Protein AF-A0A7X7S9G6-F1 (afdb_monomer)

Foldseek 3Di:
DQKWKDQAVRTLDGRDDDDDDPPDDDDDDDDPSSCPVVVLCVQLVVQVVDHRMDMDDFDDDPNHTPVPDPDSVVSCVSRPDADPPGPPPDD

Solvent-accessible surface area (backbone atoms only — not comparable to full-atom values): 5968 Å² total; per-residue (Å²): 77,57,24,30,33,26,50,62,93,44,76,56,39,73,67,44,63,72,84,83,68,83,100,61,90,83,86,88,83,78,66,90,90,66,30,67,69,58,53,60,28,50,74,52,57,54,42,70,78,42,87,54,47,47,73,46,70,54,56,66,59,97,86,40,53,58,84,76,52,85,54,61,70,60,53,41,68,75,44,80,82,86,60,91,71,67,80,71,88,76,135

Nearest PDB structures (foldseek):
  5b58-assembly1_D  TM=8.704E-01  e=1.022E-02  Burkholderia cenocepacia J2315
  5b58-assembly1_C  TM=8.591E-01  e=1.255E-02  Burkholderia cenocepacia J2315
  5b57-assembly1_D  TM=8.368E-01  e=4.319E-02  Burkholderia cenocepacia J2315
  5h67-assembly1_A  TM=4.426E-01  e=3.494E+00  Bacillus subtilis subsp. subtilis str. 168

Sequence (91 aa):
MDFHAFYGPKAVLQNINVEFGSNSITAIIGPSGCGKTTLLRSINRTAEMERGFTSQGDIKVLGESIKEVRNLSVLRRQVGMVYQTPVALPL

Radius of gyration: 13.63 Å; Cα contacts (8 Å, |Δi|>4): 98; chains: 1; bounding box: 36×28×32 Å

Mean predicted aligned error: 4.52 Å

Secondary structure (DSSP, 8-state):
--EEEEETTEEEEEEE-----TT--------TTSSHHHHHHHHTT-GGGSTTEEEES--EETTEETTT-S-HHHHHHHS----SS------

pLDDT: mean 90.53, std 10.34, range [48.72, 97.75]

Structure (mmCIF, N/CA/C/O backbone):
data_AF-A0A7X7S9G6-F1
#
_entry.id   AF-A0A7X7S9G6-F1
#
loop_
_atom_site.group_PDB
_atom_site.id
_atom_site.type_symbol
_atom_site.label_atom_id
_atom_site.label_alt_id
_atom_site.label_comp_id
_atom_site.label_asym_id
_atom_site.label_entity_id
_atom_site.label_seq_id
_atom_site.pdbx_PDB_ins_code
_atom_site.Cartn_x
_atom_site.Cartn_y
_atom_site.Cartn_z
_atom_site.occupancy
_atom_site.B_iso_or_equiv
_atom_site.auth_seq_id
_atom_site.auth_comp_id
_atom_site.auth_asym_id
_atom_site.auth_atom_id
_atom_site.pdbx_PDB_model_num
ATOM 1 N N . MET A 1 1 ? -12.658 5.506 -4.585 1.00 62.69 1 MET A N 1
ATOM 2 C CA . MET A 1 1 ? -11.215 5.834 -4.675 1.00 62.69 1 MET A CA 1
ATOM 3 C C . MET A 1 1 ? -10.868 6.024 -6.145 1.00 62.69 1 MET A C 1
ATOM 5 O O . MET A 1 1 ? -11.315 5.226 -6.934 1.00 62.69 1 MET A O 1
ATOM 9 N N . ASP A 1 2 ? -10.092 7.033 -6.528 1.00 88.00 2 ASP A N 1
ATOM 10 C CA . ASP A 1 2 ? -9.519 7.138 -7.886 1.00 88.00 2 ASP A CA 1
ATOM 11 C C . ASP A 1 2 ? -7.994 7.117 -7.742 1.00 88.00 2 ASP A C 1
ATOM 13 O O . ASP A 1 2 ? -7.313 8.120 -7.948 1.00 88.00 2 ASP A O 1
ATOM 17 N N . PHE A 1 3 ? -7.457 6.014 -7.210 1.00 96.50 3 PHE A N 1
ATOM 18 C CA . PHE A 1 3 ? -6.071 5.962 -6.740 1.00 96.50 3 PHE A CA 1
ATOM 19 C C . PHE A 1 3 ? -5.118 5.373 -7.784 1.00 96.50 3 PHE A C 1
ATOM 21 O O . PHE A 1 3 ? -5.368 4.312 -8.362 1.00 96.50 3 PHE A O 1
ATOM 28 N N . HIS A 1 4 ? -3.981 6.039 -7.973 1.00 97.50 4 HIS A N 1
ATOM 29 C CA . HIS A 1 4 ? -2.900 5.598 -8.849 1.00 97.50 4 HIS A CA 1
ATOM 30 C C . HIS A 1 4 ? -1.576 5.590 -8.088 1.00 97.50 4 HIS A C 1
ATOM 32 O O . HIS A 1 4 ? -1.307 6.496 -7.298 1.00 97.50 4 HIS A O 1
ATOM 38 N N . ALA A 1 5 ? -0.723 4.607 -8.372 1.00 97.50 5 ALA A N 1
ATOM 39 C CA . ALA A 1 5 ? 0.614 4.510 -7.796 1.00 97.50 5 ALA A CA 1
ATOM 40 C C . ALA A 1 5 ? 1.652 4.161 -8.860 1.00 97.50 5 ALA A C 1
ATOM 42 O O . ALA A 1 5 ? 1.426 3.296 -9.716 1.00 97.50 5 ALA A O 1
ATOM 43 N N . PHE A 1 6 ? 2.810 4.803 -8.759 1.00 97.69 6 PHE A N 1
ATOM 44 C CA . PHE A 1 6 ? 3.885 4.736 -9.736 1.00 97.69 6 PHE A CA 1
ATOM 45 C C . PHE A 1 6 ? 5.222 4.483 -9.049 1.00 97.69 6 PHE A C 1
ATOM 47 O O . PHE A 1 6 ? 5.445 4.943 -7.931 1.00 97.69 6 PHE A O 1
ATOM 54 N N . TYR A 1 7 ? 6.125 3.805 -9.753 1.00 96.38 7 TYR A N 1
ATOM 55 C CA . TYR A 1 7 ? 7.543 3.734 -9.410 1.00 96.38 7 TYR A CA 1
ATOM 56 C C . TYR A 1 7 ? 8.348 4.291 -10.582 1.00 96.38 7 TYR A C 1
ATOM 58 O O . TYR A 1 7 ? 8.461 3.653 -11.635 1.00 96.38 7 TYR A O 1
ATOM 66 N N . GLY A 1 8 ? 8.859 5.513 -10.426 1.00 95.06 8 GLY A N 1
ATOM 67 C CA . GLY A 1 8 ? 9.391 6.287 -11.546 1.00 95.06 8 GLY A CA 1
ATOM 68 C C . GLY A 1 8 ? 8.323 6.458 -12.643 1.00 95.06 8 GLY A C 1
ATOM 69 O O . GLY A 1 8 ? 7.195 6.827 -12.322 1.00 95.06 8 GLY A O 1
ATOM 70 N N . PRO A 1 9 ? 8.624 6.162 -13.922 1.00 94.38 9 PRO A N 1
ATOM 71 C CA . PRO A 1 9 ? 7.658 6.299 -15.017 1.00 94.38 9 PRO A CA 1
ATOM 72 C C . PRO A 1 9 ? 6.626 5.158 -15.084 1.00 94.38 9 PRO A C 1
ATOM 74 O O . PRO A 1 9 ? 5.695 5.215 -15.885 1.00 94.38 9 PRO A O 1
ATOM 77 N N . LYS A 1 10 ? 6.788 4.087 -14.294 1.00 95.31 10 LYS A N 1
ATOM 78 C CA . LYS A 1 10 ? 5.950 2.888 -14.394 1.00 95.31 10 LYS A CA 1
ATOM 79 C C . LYS A 1 10 ? 4.729 2.990 -13.484 1.00 95.31 10 LYS A C 1
ATOM 81 O O . LYS A 1 10 ? 4.873 2.998 -12.264 1.00 95.31 10 LYS A O 1
ATOM 86 N N . ALA A 1 11 ? 3.533 2.949 -14.068 1.00 96.00 11 ALA A N 1
ATOM 87 C CA . ALA A 1 11 ? 2.288 2.785 -13.322 1.00 96.00 11 ALA A CA 1
ATOM 88 C C . ALA A 1 11 ? 2.135 1.336 -12.826 1.00 96.00 11 ALA A C 1
ATOM 90 O O . ALA A 1 11 ? 2.134 0.396 -13.624 1.00 96.00 11 ALA A O 1
ATOM 91 N N . VAL A 1 12 ? 2.007 1.155 -11.510 1.00 97.12 12 VAL A N 1
ATOM 92 C CA . VAL A 1 12 ? 1.780 -0.154 -10.867 1.00 97.12 12 VAL A CA 1
ATOM 93 C C . VAL A 1 12 ? 0.325 -0.319 -10.441 1.00 97.12 12 VAL A C 1
ATOM 95 O O . VAL A 1 12 ? -0.216 -1.415 -10.553 1.00 97.12 12 VAL A O 1
ATOM 98 N N . LEU A 1 13 ? -0.315 0.764 -9.999 1.00 97.19 13 LEU A N 1
ATOM 99 C CA . LEU A 1 13 ? -1.750 0.813 -9.729 1.00 97.19 13 LEU A CA 1
ATOM 100 C C . LEU A 1 13 ? -2.376 1.888 -10.604 1.00 97.19 13 LEU A C 1
ATOM 102 O O . LEU A 1 13 ? -1.871 3.010 -10.665 1.00 97.19 13 LEU A O 1
ATOM 106 N N . GLN A 1 14 ? -3.464 1.536 -11.279 1.00 96.31 14 GLN A N 1
ATOM 107 C CA . GLN A 1 14 ? -4.154 2.414 -12.213 1.00 96.31 14 GLN A CA 1
ATOM 108 C C . GLN A 1 14 ? -5.638 2.415 -11.877 1.00 96.31 14 GLN A C 1
ATOM 110 O O . GLN A 1 14 ? -6.262 1.358 -11.904 1.00 96.31 14 GLN A O 1
ATOM 115 N N . ASN A 1 15 ? -6.171 3.598 -11.568 1.00 95.94 15 ASN A N 1
ATOM 116 C CA . ASN A 1 15 ? -7.589 3.840 -11.321 1.00 95.94 15 ASN A CA 1
ATOM 117 C C . ASN A 1 15 ? -8.218 2.844 -10.333 1.00 95.94 15 ASN A C 1
ATOM 119 O O . ASN A 1 15 ? -9.234 2.205 -10.610 1.00 95.94 15 ASN A O 1
ATOM 123 N N . ILE A 1 16 ? -7.568 2.653 -9.185 1.00 96.88 16 ILE A N 1
ATOM 124 C CA . ILE A 1 16 ? -8.089 1.763 -8.154 1.00 96.88 16 ILE A CA 1
ATOM 125 C C . ILE A 1 16 ? -9.279 2.440 -7.484 1.00 96.88 16 ILE A C 1
ATOM 127 O O . ILE A 1 16 ? -9.099 3.371 -6.695 1.00 96.88 16 ILE A O 1
ATOM 131 N N . ASN A 1 17 ? -10.468 1.912 -7.779 1.00 95.38 17 ASN A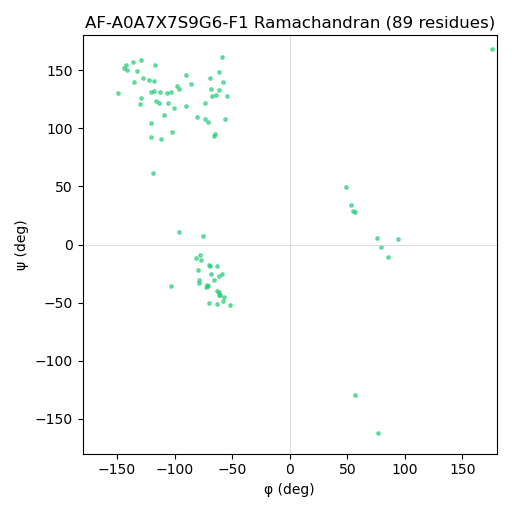 N 1
ATOM 132 C CA . ASN A 1 17 ? -11.735 2.314 -7.189 1.00 95.38 17 ASN A CA 1
ATOM 133 C C . ASN A 1 17 ? -12.411 1.149 -6.475 1.00 95.38 17 ASN A C 1
ATOM 135 O O . ASN A 1 17 ? -13.118 0.350 -7.080 1.00 95.38 17 ASN A O 1
ATOM 139 N N . VAL A 1 18 ? -12.143 1.035 -5.176 1.00 93.19 18 VAL A N 1
ATOM 140 C CA . VAL A 1 18 ? -12.685 -0.019 -4.321 1.00 93.19 18 VAL A CA 1
ATOM 141 C C . VAL A 1 18 ? -13.037 0.547 -2.951 1.00 93.19 18 VAL A C 1
ATOM 143 O O . VAL A 1 18 ? -12.397 1.486 -2.469 1.00 93.19 18 VAL A O 1
ATOM 146 N N . GLU A 1 19 ? -14.045 -0.050 -2.329 1.00 94.06 19 GLU A N 1
ATOM 147 C CA . GLU A 1 19 ? -14.451 0.207 -0.954 1.00 94.06 19 GLU A CA 1
ATOM 148 C C . GLU A 1 19 ? -14.394 -1.101 -0.164 1.00 94.06 19 GLU A C 1
ATOM 150 O O . GLU A 1 19 ? -14.726 -2.169 -0.679 1.00 94.06 19 GLU A O 1
ATOM 155 N N . PHE A 1 20 ? -13.953 -1.015 1.089 1.00 93.25 20 PHE A N 1
ATOM 156 C CA . PHE A 1 20 ? -13.865 -2.154 1.997 1.00 93.25 20 PHE A CA 1
ATOM 157 C C . PHE A 1 20 ? -14.866 -1.953 3.132 1.00 93.25 20 PHE A C 1
ATOM 159 O O . PHE A 1 20 ? -14.801 -0.951 3.845 1.00 93.25 20 PHE A O 1
ATOM 166 N N . GLY A 1 21 ? -15.794 -2.896 3.296 1.00 93.69 21 GLY A N 1
ATOM 167 C CA . GLY A 1 21 ? -16.811 -2.822 4.343 1.00 93.69 21 GLY A CA 1
ATOM 168 C C . GLY A 1 21 ? -16.221 -3.011 5.743 1.00 93.69 21 GLY A C 1
ATOM 169 O O . GLY A 1 21 ? -15.327 -3.838 5.949 1.00 93.69 21 GLY A O 1
ATOM 170 N N . SER A 1 22 ? -16.752 -2.283 6.726 1.00 94.00 22 SER A N 1
ATOM 171 C CA . SER A 1 22 ? -16.441 -2.509 8.141 1.00 94.00 22 SER A CA 1
ATOM 172 C C . SER A 1 22 ? -16.856 -3.917 8.574 1.00 94.00 22 SER A C 1
ATOM 174 O O . SER A 1 22 ? -17.837 -4.460 8.072 1.00 94.00 22 SER A O 1
ATOM 176 N N . ASN A 1 23 ? -16.122 -4.507 9.524 1.00 94.81 23 ASN A N 1
ATOM 177 C CA . ASN A 1 23 ? -16.428 -5.830 10.090 1.00 94.81 23 ASN A CA 1
ATOM 178 C C . ASN A 1 23 ? -16.506 -6.957 9.042 1.00 94.81 23 ASN A C 1
ATOM 180 O O . ASN A 1 23 ? -17.205 -7.948 9.242 1.00 94.81 23 ASN A O 1
ATOM 184 N N . SER A 1 24 ? -15.779 -6.812 7.933 1.00 95.25 24 SER A N 1
ATOM 185 C CA . SER A 1 24 ? -15.733 -7.796 6.855 1.00 95.25 24 SER A CA 1
ATOM 186 C C . SER A 1 24 ? -14.329 -8.367 6.677 1.00 95.25 24 SER A C 1
ATOM 188 O O . SER A 1 24 ? -13.326 -7.725 6.995 1.00 95.25 24 SER A O 1
ATOM 190 N N . ILE A 1 25 ? -14.259 -9.584 6.139 1.00 95.75 25 ILE A N 1
ATOM 191 C CA . ILE A 1 25 ? -13.013 -10.173 5.650 1.00 95.75 25 ILE A CA 1
ATOM 192 C C . ILE A 1 25 ? -13.014 -10.009 4.134 1.00 95.75 25 ILE A C 1
ATOM 194 O O . ILE A 1 25 ? -13.877 -10.556 3.453 1.00 95.75 25 ILE A O 1
ATOM 198 N N . THR A 1 26 ? -12.044 -9.265 3.606 1.00 95.44 26 THR A N 1
ATOM 199 C CA . THR A 1 26 ? -11.868 -9.085 2.160 1.00 95.44 26 THR A CA 1
ATOM 200 C C . THR A 1 26 ? -10.575 -9.748 1.702 1.00 95.44 26 THR A C 1
ATOM 202 O O . THR A 1 26 ? -9.515 -9.516 2.280 1.00 95.44 26 THR A O 1
ATOM 205 N N . ALA A 1 27 ? -10.651 -10.548 0.638 1.00 94.94 27 ALA A N 1
ATOM 206 C CA . ALA A 1 27 ? -9.488 -11.148 -0.006 1.00 94.94 27 ALA A CA 1
ATOM 207 C C . ALA A 1 27 ? -9.150 -10.407 -1.308 1.00 94.94 27 ALA A C 1
ATOM 209 O O . ALA A 1 27 ? -10.018 -10.196 -2.151 1.00 94.94 27 ALA A O 1
ATOM 210 N N . ILE A 1 28 ? -7.876 -10.050 -1.493 1.00 93.62 28 ILE A N 1
ATOM 211 C CA . ILE A 1 28 ? -7.356 -9.462 -2.736 1.00 93.62 28 ILE A CA 1
ATOM 212 C C . ILE A 1 28 ? -6.467 -10.505 -3.414 1.00 93.62 28 ILE A C 1
ATOM 214 O O . ILE A 1 28 ? -5.389 -10.832 -2.913 1.00 93.62 28 ILE A O 1
ATOM 218 N N . ILE A 1 29 ? -6.907 -11.024 -4.559 1.00 94.62 29 ILE A N 1
ATOM 219 C CA . ILE A 1 29 ? -6.246 -12.125 -5.272 1.00 94.62 29 ILE A CA 1
ATOM 220 C C . ILE A 1 29 ? -5.793 -11.642 -6.650 1.00 94.62 29 ILE A C 1
ATOM 222 O O . ILE A 1 29 ? -6.482 -10.879 -7.318 1.00 94.62 29 ILE A O 1
ATOM 226 N N . GLY A 1 30 ? -4.614 -12.086 -7.082 1.00 94.38 30 GLY A N 1
ATOM 227 C CA . GLY A 1 30 ? -4.095 -11.802 -8.417 1.00 94.38 30 GLY A CA 1
ATOM 228 C C . GLY A 1 30 ? -2.675 -12.339 -8.621 1.00 94.38 30 GLY A C 1
ATOM 229 O O . GLY A 1 30 ? -2.023 -12.705 -7.634 1.00 94.38 30 GLY A O 1
ATOM 230 N N . PRO A 1 31 ? -2.157 -12.359 -9.863 1.00 95.69 31 PRO A N 1
ATOM 231 C CA . PRO A 1 31 ? -0.815 -12.854 -10.186 1.00 95.69 31 PRO A CA 1
ATOM 232 C C . PRO A 1 31 ? 0.312 -12.118 -9.450 1.00 95.69 31 PRO A C 1
ATOM 234 O O . PRO A 1 31 ? 0.140 -10.998 -8.957 1.00 95.69 31 PRO A O 1
ATOM 237 N N . SER A 1 32 ? 1.498 -12.722 -9.368 1.00 92.25 32 SER A N 1
ATOM 238 C CA . SER A 1 32 ? 2.673 -12.019 -8.835 1.00 92.25 32 SER A CA 1
ATOM 239 C C . SER A 1 32 ? 2.965 -10.752 -9.653 1.00 92.25 32 SER A C 1
ATOM 241 O O . SER A 1 32 ? 2.802 -10.741 -10.869 1.00 92.25 32 SER A O 1
ATOM 243 N N . GLY A 1 33 ? 3.344 -9.662 -8.980 1.00 90.81 33 GLY A N 1
ATOM 244 C CA . GLY A 1 33 ? 3.649 -8.383 -9.633 1.00 90.81 33 GLY A CA 1
ATOM 245 C C . GLY A 1 33 ? 2.445 -7.523 -10.043 1.00 90.81 33 GLY A C 1
ATOM 246 O O . GLY A 1 33 ? 2.653 -6.398 -10.483 1.00 90.81 33 GLY A O 1
ATOM 247 N N . CYS A 1 34 ? 1.199 -7.968 -9.836 1.00 93.50 34 CYS A N 1
ATOM 248 C CA . CYS A 1 34 ? 0.006 -7.188 -10.207 1.00 93.50 34 CYS A CA 1
ATOM 249 C C . CYS A 1 34 ? -0.315 -5.996 -9.274 1.00 93.50 34 CYS A C 1
ATOM 251 O O . CYS A 1 34 ? -1.384 -5.411 -9.380 1.00 93.50 34 CYS A O 1
ATOM 253 N N . GLY A 1 35 ? 0.563 -5.665 -8.317 1.00 94.44 35 GLY A N 1
ATOM 254 C CA . GLY A 1 35 ? 0.407 -4.486 -7.453 1.00 94.44 35 GLY A CA 1
ATOM 255 C C . GLY A 1 35 ? -0.276 -4.706 -6.097 1.00 94.44 35 GLY A C 1
ATOM 256 O O . GLY A 1 35 ? -0.438 -3.743 -5.357 1.00 94.44 35 GLY A O 1
ATOM 257 N N . LYS A 1 36 ? -0.616 -5.944 -5.701 1.00 95.31 36 LYS A N 1
ATOM 258 C CA . LYS A 1 36 ? -1.260 -6.233 -4.392 1.00 95.31 36 LYS A CA 1
ATOM 259 C C . LYS A 1 36 ? -0.510 -5.624 -3.205 1.00 95.31 36 LYS A C 1
ATOM 261 O O . LYS A 1 36 ? -1.090 -4.906 -2.400 1.00 95.31 36 LYS A O 1
ATOM 266 N N . THR A 1 37 ? 0.795 -5.883 -3.116 1.00 93.19 37 THR A N 1
ATOM 267 C CA . THR A 1 37 ? 1.637 -5.351 -2.037 1.00 93.19 37 THR A CA 1
ATOM 268 C C . THR A 1 37 ? 1.700 -3.828 -2.084 1.00 93.19 37 THR A C 1
ATOM 270 O O . THR A 1 37 ? 1.601 -3.191 -1.043 1.00 93.19 37 THR A O 1
ATOM 273 N N . THR A 1 38 ? 1.794 -3.236 -3.279 1.00 95.31 38 THR A N 1
ATOM 274 C CA . THR A 1 38 ? 1.765 -1.778 -3.465 1.00 95.31 38 THR A CA 1
ATOM 275 C C . THR A 1 38 ? 0.446 -1.180 -2.979 1.00 95.31 38 THR A C 1
ATOM 277 O O . THR A 1 38 ? 0.471 -0.151 -2.311 1.00 95.31 38 THR A O 1
ATOM 280 N N . LEU A 1 39 ? -0.693 -1.834 -3.236 1.00 95.31 39 LEU A N 1
ATOM 281 C CA . LEU A 1 39 ? -2.003 -1.383 -2.761 1.00 95.31 39 LEU A CA 1
ATOM 282 C C . LEU A 1 39 ? -2.059 -1.390 -1.233 1.00 95.31 39 LEU A C 1
ATOM 284 O O . LEU A 1 39 ? -2.345 -0.360 -0.629 1.00 95.31 39 LEU A O 1
ATOM 288 N N . LEU A 1 40 ? -1.691 -2.510 -0.604 1.00 93.81 40 LEU A N 1
ATOM 289 C CA . LEU A 1 40 ? -1.682 -2.625 0.858 1.00 93.81 40 LEU A CA 1
ATOM 290 C C . LEU A 1 40 ? -0.733 -1.608 1.515 1.00 93.81 40 LEU A C 1
ATOM 292 O O . LEU A 1 40 ? -1.111 -0.944 2.478 1.00 93.81 40 LEU A O 1
ATOM 296 N N . ARG A 1 41 ? 0.474 -1.430 0.963 1.00 93.88 41 ARG A N 1
ATOM 297 C CA . ARG A 1 41 ? 1.451 -0.440 1.453 1.00 93.88 41 ARG A CA 1
ATOM 298 C C . ARG A 1 41 ? 1.027 1.009 1.213 1.00 93.88 41 ARG A C 1
ATOM 300 O O . ARG A 1 41 ? 1.483 1.899 1.928 1.00 93.88 41 ARG A O 1
ATOM 307 N N . SER A 1 42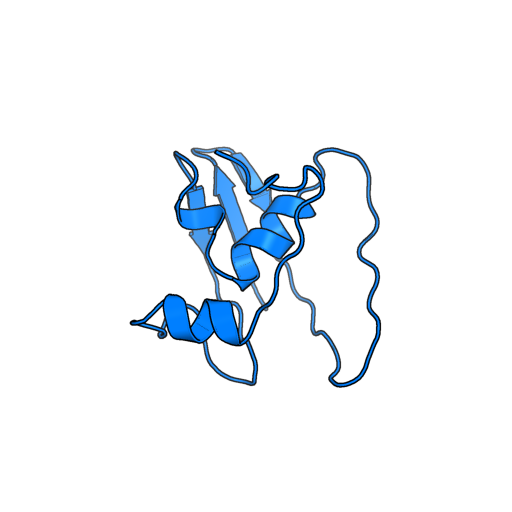 ? 0.182 1.267 0.216 1.00 95.75 42 SER A N 1
ATOM 308 C CA . SER A 1 42 ? -0.343 2.612 -0.044 1.00 95.75 42 SER A CA 1
ATOM 309 C C . SER A 1 42 ? -1.339 3.035 1.036 1.00 95.75 42 SER A C 1
ATOM 311 O O . SER A 1 42 ? -1.315 4.188 1.453 1.00 95.75 42 SER A O 1
ATOM 313 N N . ILE A 1 43 ? -2.141 2.100 1.563 1.00 95.00 43 ILE A N 1
ATOM 314 C CA . ILE A 1 43 ? -3.153 2.381 2.598 1.00 95.00 43 ILE A CA 1
ATOM 315 C C . ILE A 1 43 ? -2.516 2.923 3.888 1.00 95.00 43 ILE A C 1
ATOM 317 O O . ILE A 1 43 ? -3.000 3.900 4.451 1.00 95.00 43 ILE A O 1
ATOM 321 N N . ASN A 1 44 ? -1.407 2.334 4.349 1.00 92.75 44 ASN A N 1
ATOM 322 C CA . ASN A 1 44 ? -0.688 2.798 5.547 1.00 92.75 44 ASN A CA 1
ATOM 323 C C . ASN A 1 44 ? 0.505 3.725 5.238 1.00 92.75 44 ASN A C 1
ATOM 325 O O . ASN A 1 44 ? 1.328 4.000 6.123 1.00 92.75 44 ASN A O 1
ATOM 329 N N . ARG A 1 45 ? 0.616 4.181 3.982 1.00 94.38 45 ARG A N 1
ATOM 330 C CA . ARG A 1 45 ? 1.674 5.073 3.475 1.00 94.38 45 ARG A CA 1
ATOM 331 C C . ARG A 1 45 ? 3.094 4.556 3.707 1.00 94.38 45 ARG A C 1
ATOM 333 O O . ARG A 1 45 ? 4.037 5.329 3.865 1.00 94.38 45 ARG A O 1
ATOM 340 N N . THR A 1 46 ? 3.285 3.241 3.752 1.00 93.25 46 THR A N 1
ATOM 341 C CA . THR A 1 46 ? 4.636 2.660 3.808 1.00 93.25 46 THR A CA 1
ATOM 342 C C . THR A 1 46 ? 5.303 2.617 2.439 1.00 93.25 46 THR A C 1
ATOM 344 O O . THR A 1 46 ? 6.529 2.651 2.372 1.00 93.25 46 THR A O 1
ATOM 347 N N . ALA A 1 47 ? 4.518 2.645 1.358 1.00 94.06 47 ALA A N 1
ATOM 348 C CA . ALA A 1 47 ? 5.038 2.718 -0.006 1.00 94.06 47 ALA A CA 1
ATOM 349 C C . ALA A 1 47 ? 5.849 4.004 -0.271 1.00 94.06 47 ALA A C 1
ATOM 351 O O . ALA A 1 47 ? 6.786 3.977 -1.058 1.00 94.06 47 ALA A O 1
ATOM 352 N N . GLU A 1 48 ? 5.569 5.103 0.445 1.00 94.31 48 GLU A N 1
ATOM 353 C CA . GLU A 1 48 ? 6.321 6.370 0.351 1.00 94.31 48 GLU A CA 1
ATOM 354 C C . GLU A 1 48 ? 7.792 6.244 0.774 1.00 94.31 48 GLU A C 1
ATOM 356 O O . GLU A 1 48 ? 8.610 7.092 0.428 1.00 94.31 48 GLU A O 1
ATOM 361 N N . MET A 1 49 ? 8.145 5.187 1.513 1.00 91.94 49 MET A N 1
ATOM 362 C CA . MET A 1 49 ? 9.531 4.906 1.901 1.00 91.94 49 MET A CA 1
ATOM 363 C C . MET A 1 49 ? 10.320 4.209 0.783 1.00 91.94 49 MET A C 1
ATOM 365 O O . MET A 1 49 ? 11.542 4.082 0.870 1.00 91.94 49 MET A O 1
ATOM 369 N N . GLU A 1 50 ? 9.643 3.730 -0.261 1.00 92.75 50 GLU A N 1
ATOM 370 C CA . GLU A 1 50 ? 10.277 3.065 -1.392 1.00 92.75 50 GLU A CA 1
ATOM 371 C C . GLU A 1 50 ? 10.748 4.093 -2.430 1.00 92.75 50 GLU A C 1
ATOM 373 O O . GLU A 1 50 ? 10.060 5.061 -2.758 1.00 92.75 50 GLU A O 1
ATOM 378 N N . ARG A 1 51 ? 11.950 3.885 -2.981 1.00 94.81 51 ARG A N 1
ATOM 379 C CA . ARG A 1 51 ? 12.536 4.825 -3.945 1.00 94.81 51 ARG A CA 1
ATOM 380 C C . ARG A 1 51 ? 11.670 4.953 -5.196 1.00 94.81 51 ARG A C 1
ATOM 382 O O . ARG A 1 51 ? 11.293 3.958 -5.810 1.00 94.81 51 ARG A O 1
ATOM 389 N N . GLY A 1 52 ? 11.438 6.197 -5.609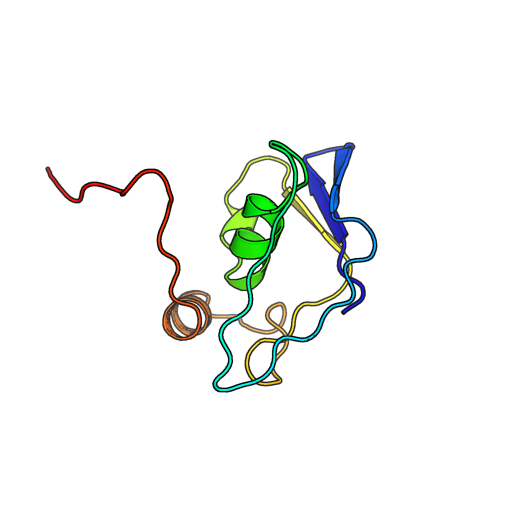 1.00 95.31 52 GLY A N 1
ATOM 390 C CA . GLY A 1 52 ? 10.702 6.518 -6.830 1.00 95.31 52 GLY A CA 1
ATOM 391 C C . GLY A 1 52 ? 9.188 6.342 -6.718 1.00 95.31 52 GLY A C 1
ATOM 392 O O . GLY A 1 52 ? 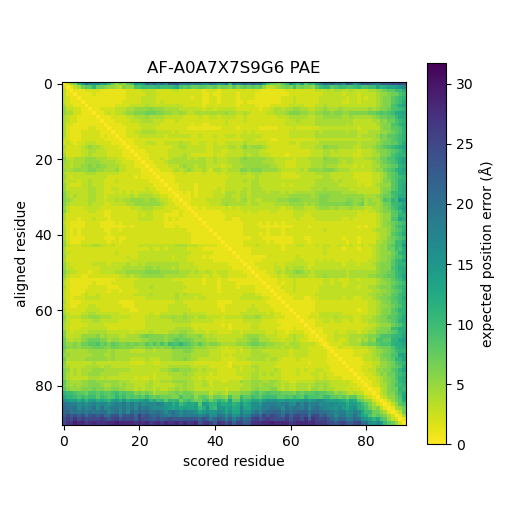8.514 6.490 -7.737 1.00 95.31 52 GLY A O 1
ATOM 393 N N . PHE A 1 53 ? 8.656 6.042 -5.528 1.00 97.75 53 PHE A N 1
ATOM 394 C CA . PHE A 1 53 ? 7.217 5.963 -5.323 1.00 97.75 53 PHE A CA 1
ATOM 395 C C . PHE A 1 53 ? 6.568 7.342 -5.466 1.00 97.75 53 PHE A C 1
ATOM 397 O O . PHE A 1 53 ? 6.960 8.301 -4.802 1.00 97.75 53 PHE A O 1
ATOM 404 N N . THR A 1 54 ? 5.542 7.431 -6.305 1.00 97.25 54 THR A N 1
ATOM 405 C CA . THR A 1 54 ? 4.625 8.576 -6.345 1.00 97.25 54 THR A CA 1
ATOM 406 C C . THR A 1 54 ? 3.189 8.076 -6.457 1.00 97.25 54 THR A C 1
ATOM 408 O O . THR A 1 54 ? 2.944 6.946 -6.885 1.00 97.25 54 THR A O 1
ATOM 411 N N . SER A 1 55 ? 2.220 8.896 -6.051 1.00 96.81 55 SER A N 1
ATOM 412 C CA . SER A 1 55 ? 0.804 8.538 -6.139 1.00 96.81 55 SER A CA 1
ATOM 413 C C . SER A 1 55 ? -0.082 9.723 -6.510 1.00 96.81 55 SER A C 1
ATOM 415 O O . SER A 1 55 ? 0.254 10.883 -6.259 1.00 96.81 55 SER A O 1
ATOM 417 N N . GLN A 1 56 ? -1.227 9.419 -7.116 1.00 96.88 56 GLN A N 1
ATOM 418 C CA . GLN A 1 56 ? -2.288 10.369 -7.450 1.00 96.88 56 GLN A CA 1
ATOM 419 C C . GLN A 1 56 ? -3.627 9.842 -6.925 1.00 96.88 56 GLN A C 1
ATOM 421 O O . GLN A 1 56 ? -3.775 8.647 -6.671 1.00 96.88 56 GLN A O 1
ATOM 426 N N . GLY A 1 57 ? -4.594 10.742 -6.745 1.00 95.25 57 GLY A N 1
ATOM 427 C CA . GLY A 1 57 ? -5.859 10.414 -6.087 1.00 95.25 57 GLY A CA 1
ATOM 428 C C . GLY A 1 57 ? -5.729 10.319 -4.573 1.00 95.25 57 GLY A C 1
ATOM 429 O O . GLY A 1 57 ? -4.776 10.844 -4.002 1.00 95.25 57 GLY A O 1
ATOM 430 N N . ASP A 1 58 ? -6.690 9.686 -3.912 1.00 95.00 58 ASP A N 1
ATOM 431 C CA . ASP A 1 58 ? -6.726 9.614 -2.453 1.00 95.00 58 ASP A CA 1
ATOM 432 C C . ASP A 1 58 ? -7.253 8.266 -1.953 1.00 95.00 58 ASP A C 1
ATOM 434 O O . ASP A 1 58 ? -8.063 7.607 -2.613 1.00 95.00 58 ASP A O 1
ATOM 438 N N . ILE A 1 59 ? -6.793 7.886 -0.765 1.00 96.12 59 ILE A N 1
ATOM 439 C CA . ILE A 1 59 ? -7.273 6.733 -0.008 1.00 96.12 59 ILE A CA 1
ATOM 440 C C . ILE A 1 59 ? -7.846 7.284 1.293 1.00 96.12 59 ILE A C 1
ATOM 442 O O . ILE A 1 59 ? -7.202 8.070 1.985 1.00 96.12 59 ILE A O 1
ATOM 446 N N . LYS A 1 60 ? -9.051 6.841 1.642 1.00 95.25 60 LYS A N 1
ATOM 447 C CA . LYS A 1 60 ? -9.678 7.186 2.914 1.00 95.25 60 LYS A CA 1
ATOM 448 C C . LYS A 1 60 ? -9.654 5.989 3.847 1.00 95.25 60 LYS A C 1
ATOM 450 O O . LYS A 1 60 ? -10.066 4.897 3.458 1.00 95.25 60 LYS A O 1
ATOM 455 N N . VAL A 1 61 ? -9.198 6.205 5.072 1.00 94.06 61 VAL A N 1
ATOM 456 C CA . VAL A 1 61 ? -9.232 5.222 6.158 1.00 94.06 61 VAL A CA 1
ATOM 457 C C . VAL A 1 61 ? -10.137 5.792 7.239 1.00 94.06 61 VAL A C 1
ATOM 459 O O . VAL A 1 61 ? -9.926 6.911 7.688 1.00 94.06 61 VAL A O 1
ATOM 462 N N . LEU A 1 62 ? -11.180 5.048 7.620 1.00 91.06 62 LEU A N 1
ATOM 463 C CA . LEU A 1 62 ? -12.183 5.496 8.601 1.00 91.06 62 LEU A CA 1
ATOM 464 C C . LEU A 1 62 ? -12.821 6.860 8.256 1.00 91.06 62 LEU A C 1
ATOM 466 O O . LEU A 1 62 ? -13.149 7.647 9.134 1.00 91.06 62 LEU A O 1
ATOM 470 N N . GLY A 1 63 ? -12.997 7.138 6.960 1.00 91.19 63 GLY A N 1
ATOM 471 C CA . GLY A 1 63 ? -13.572 8.392 6.460 1.00 91.19 63 GLY A CA 1
ATOM 472 C C . GLY A 1 63 ? -12.571 9.542 6.304 1.00 91.19 63 GLY A C 1
ATOM 473 O O . GLY A 1 63 ? -12.891 10.523 5.632 1.00 91.19 63 GLY A O 1
ATOM 474 N N . GLU A 1 64 ? -11.352 9.406 6.825 1.00 92.50 64 GLU A N 1
ATOM 475 C CA . GLU A 1 64 ? -10.313 10.434 6.760 1.00 92.50 64 GLU A CA 1
ATOM 476 C C . GLU A 1 64 ? -9.336 10.173 5.612 1.00 92.50 64 GLU A C 1
ATOM 478 O O . GLU A 1 64 ? -8.890 9.046 5.392 1.00 92.50 64 GLU A O 1
ATOM 483 N N . SER A 1 65 ? -8.991 11.228 4.872 1.00 94.69 65 SER A N 1
ATOM 484 C CA . SER A 1 65 ? -7.954 11.170 3.840 1.00 94.69 65 SER A CA 1
ATOM 485 C C . SER A 1 65 ? -6.594 10.872 4.465 1.00 94.69 65 SER A C 1
ATOM 487 O O . SER A 1 65 ? -6.147 11.591 5.361 1.0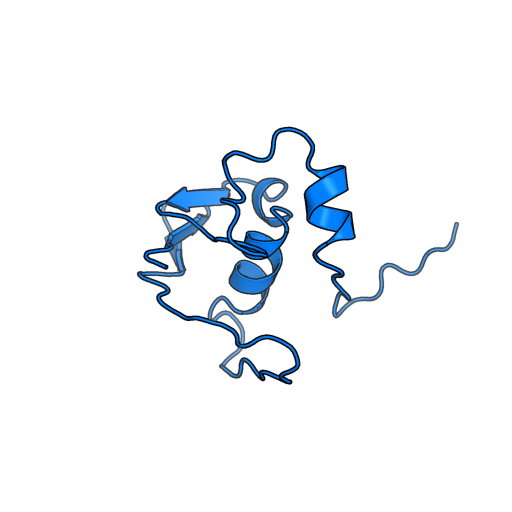0 94.69 65 SER A O 1
ATOM 489 N N . ILE A 1 66 ? -5.878 9.871 3.946 1.00 94.12 66 ILE A N 1
ATOM 490 C CA . ILE A 1 66 ? -4.527 9.557 4.434 1.00 94.12 66 ILE A CA 1
ATOM 491 C C . ILE A 1 66 ? -3.504 10.644 4.075 1.00 94.12 66 ILE A C 1
ATOM 493 O O . ILE A 1 66 ? -2.439 10.703 4.697 1.00 94.12 66 ILE A O 1
ATOM 497 N N . LYS A 1 67 ? -3.806 11.504 3.091 1.00 91.12 67 LYS A N 1
ATOM 498 C CA . LYS A 1 67 ? -2.948 12.628 2.686 1.00 91.12 67 LYS A CA 1
ATOM 499 C C . LYS A 1 67 ? -2.936 13.753 3.715 1.00 91.12 67 LYS A C 1
ATOM 501 O O . LYS A 1 67 ? -1.884 14.340 3.950 1.00 91.12 67 LYS A O 1
ATOM 506 N N . GLU A 1 68 ? -4.067 13.986 4.372 1.00 90.81 68 GLU A N 1
ATOM 507 C CA . GLU A 1 68 ? -4.213 15.021 5.403 1.00 90.81 68 GLU A CA 1
ATOM 508 C C . GLU A 1 68 ? -3.599 14.606 6.752 1.00 90.81 68 GLU A C 1
ATOM 510 O O . GLU A 1 68 ? -3.360 15.438 7.633 1.00 90.81 68 GLU A O 1
ATOM 515 N N . VAL A 1 69 ? -3.274 13.318 6.922 1.00 90.06 69 VAL A N 1
ATOM 516 C CA . VAL A 1 69 ? -2.634 12.818 8.141 1.00 90.06 69 VAL A CA 1
ATOM 517 C C . VAL A 1 69 ? -1.183 13.295 8.220 1.00 90.06 69 VAL A C 1
ATOM 519 O O . VAL A 1 69 ? -0.284 12.762 7.565 1.00 90.06 69 VAL A O 1
ATOM 522 N N . ARG A 1 70 ? -0.935 14.274 9.098 1.00 88.12 70 ARG A N 1
ATOM 523 C CA . ARG A 1 70 ? 0.418 14.787 9.388 1.00 88.12 70 ARG A CA 1
ATOM 524 C C . ARG A 1 70 ? 1.264 13.808 10.202 1.00 88.12 70 ARG A C 1
ATOM 526 O O . ARG A 1 70 ? 2.469 13.715 9.997 1.00 88.12 70 ARG A O 1
ATOM 533 N N . ASN A 1 71 ? 0.644 13.082 11.134 1.00 90.56 71 ASN A N 1
ATOM 534 C CA . ASN A 1 71 ? 1.338 12.126 11.994 1.00 90.56 71 ASN A CA 1
ATOM 535 C C . ASN A 1 71 ? 1.113 10.691 11.505 1.00 90.56 71 ASN A C 1
ATOM 537 O O . ASN A 1 71 ? 0.123 10.047 11.855 1.00 90.56 71 ASN A O 1
ATOM 541 N N . LEU A 1 72 ? 2.071 10.168 10.737 1.00 91.12 72 LEU A N 1
ATOM 542 C CA . LEU A 1 72 ? 2.008 8.810 10.183 1.00 91.12 72 LEU A CA 1
ATOM 543 C C . LEU A 1 72 ? 1.892 7.718 11.254 1.00 91.12 72 LEU A C 1
ATOM 545 O O . LEU A 1 72 ? 1.358 6.647 10.972 1.00 91.12 72 LEU A O 1
ATOM 549 N N . SER A 1 73 ? 2.355 7.968 12.480 1.00 90.06 73 SER A N 1
ATOM 550 C CA . SER A 1 73 ? 2.224 7.010 13.582 1.00 90.06 73 SER A CA 1
ATOM 551 C C . SER A 1 73 ? 0.765 6.786 13.979 1.00 90.06 73 SER A C 1
ATOM 553 O O . SER A 1 73 ? 0.422 5.685 14.399 1.00 90.06 73 SER A O 1
ATOM 555 N N . VAL A 1 74 ? -0.104 7.793 13.822 1.00 90.75 74 VAL A N 1
ATOM 556 C CA . VAL A 1 74 ? -1.548 7.659 14.083 1.00 90.75 74 VAL A CA 1
ATOM 557 C C . VAL A 1 74 ? -2.193 6.769 13.021 1.00 90.75 74 VAL A C 1
ATOM 559 O O . VAL A 1 74 ? -2.818 5.770 13.371 1.00 90.75 74 VAL A O 1
ATOM 562 N N . LEU A 1 75 ? -1.940 7.046 11.737 1.00 92.81 75 LEU A N 1
ATOM 563 C CA . LEU A 1 75 ? -2.432 6.217 10.628 1.00 92.81 75 LEU A CA 1
ATOM 564 C C . LEU A 1 75 ? -1.972 4.758 10.760 1.00 92.81 75 LEU A C 1
ATOM 566 O O . LEU A 1 75 ? -2.761 3.826 10.623 1.00 92.81 75 LEU A O 1
ATOM 570 N N . ARG A 1 76 ? -0.691 4.541 11.076 1.00 92.12 76 ARG A N 1
ATOM 571 C CA . ARG A 1 76 ? -0.109 3.195 11.213 1.00 92.12 76 ARG A CA 1
ATOM 572 C C . ARG A 1 76 ? -0.602 2.439 12.452 1.00 92.12 76 ARG A C 1
ATOM 574 O O . ARG A 1 76 ? -0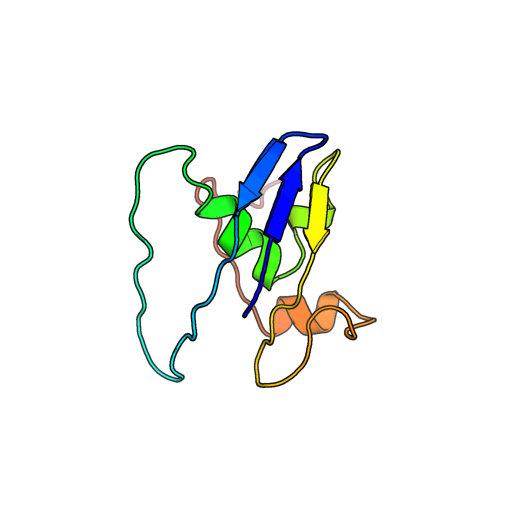.475 1.221 12.489 1.00 92.12 76 ARG A O 1
ATOM 581 N N . ARG A 1 77 ? -1.177 3.124 13.448 1.00 90.38 77 ARG A N 1
ATOM 582 C CA . ARG A 1 77 ? -1.892 2.479 14.566 1.00 90.38 77 ARG A CA 1
ATOM 583 C C . ARG A 1 77 ? -3.306 2.045 14.181 1.00 90.38 77 ARG A C 1
ATOM 585 O O . ARG A 1 77 ? -3.789 1.062 14.727 1.00 90.38 77 ARG A O 1
ATOM 592 N N . GLN A 1 78 ? -3.952 2.754 13.256 1.00 91.12 78 GLN A N 1
ATOM 593 C CA . GLN A 1 78 ? -5.272 2.386 12.728 1.00 91.12 78 GLN A CA 1
ATOM 594 C C . GLN A 1 78 ? -5.179 1.263 11.685 1.00 91.12 78 GLN A C 1
ATOM 596 O O . GLN A 1 78 ? -6.075 0.429 11.594 1.00 91.12 78 GLN A O 1
ATOM 601 N N . VAL A 1 79 ? -4.087 1.224 10.914 1.00 92.88 79 VAL A N 1
ATOM 602 C CA . VAL A 1 79 ? -3.854 0.226 9.862 1.00 92.88 79 VAL A CA 1
ATOM 603 C C . VAL A 1 79 ? -2.707 -0.704 10.258 1.00 92.88 79 VAL A C 1
ATOM 605 O O . VAL A 1 79 ? -1.541 -0.451 9.947 1.00 92.88 79 VAL A O 1
ATOM 608 N N . GLY A 1 80 ? -3.047 -1.809 10.923 1.00 90.19 80 GLY A N 1
ATOM 609 C CA . GLY A 1 80 ? -2.104 -2.893 11.200 1.00 90.19 80 GLY A CA 1
ATOM 610 C C . GLY A 1 80 ? -1.702 -3.624 9.916 1.00 90.19 80 GLY A C 1
ATOM 611 O O . GLY A 1 80 ? -2.554 -3.968 9.100 1.00 90.19 80 GLY A O 1
ATOM 612 N N . MET A 1 81 ? -0.405 -3.875 9.730 1.00 88.12 81 MET A N 1
ATOM 613 C CA . MET A 1 81 ? 0.116 -4.575 8.554 1.00 88.12 81 MET A CA 1
ATOM 614 C C . MET A 1 81 ? 1.036 -5.719 8.972 1.00 88.12 81 MET A C 1
ATOM 616 O O . MET A 1 81 ? 2.009 -5.507 9.692 1.00 88.12 81 MET A O 1
ATOM 620 N N . VAL A 1 82 ? 0.739 -6.922 8.482 1.00 86.88 82 VAL A N 1
ATOM 621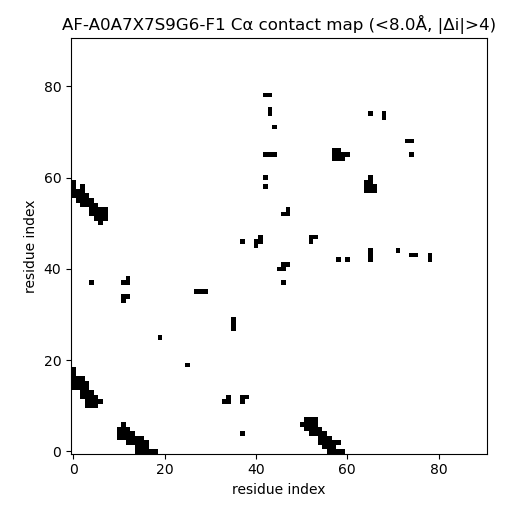 C CA . VAL A 1 82 ? 1.579 -8.113 8.647 1.00 86.88 82 VAL A CA 1
ATOM 622 C C . VAL A 1 82 ? 2.257 -8.394 7.310 1.00 86.88 82 VAL A C 1
ATOM 624 O O . VAL A 1 82 ? 1.589 -8.537 6.287 1.00 86.88 82 VAL A O 1
ATOM 627 N N . TYR A 1 83 ? 3.587 -8.423 7.301 1.00 80.75 83 TYR A N 1
ATOM 628 C CA . TYR A 1 83 ? 4.370 -8.612 6.080 1.00 80.75 83 TYR A CA 1
ATOM 629 C C . TYR A 1 83 ? 4.641 -10.093 5.811 1.00 80.75 83 TYR A C 1
ATOM 631 O O . TYR A 1 83 ? 4.825 -10.877 6.737 1.00 80.75 83 TYR A O 1
ATOM 639 N N . GLN A 1 84 ? 4.686 -10.455 4.524 1.00 73.56 84 GLN A N 1
ATOM 640 C CA . GLN A 1 84 ? 4.926 -11.826 4.066 1.00 73.56 84 GLN A CA 1
ATOM 641 C C . GLN A 1 84 ? 6.259 -12.381 4.572 1.00 73.56 84 GLN A C 1
ATOM 643 O O . GLN A 1 84 ? 6.302 -13.491 5.091 1.00 73.56 84 GLN A O 1
ATOM 648 N N . THR A 1 85 ? 7.338 -11.609 4.427 1.00 76.12 85 THR A N 1
ATOM 649 C CA . THR A 1 85 ? 8.560 -11.865 5.181 1.00 76.12 85 THR A CA 1
ATOM 650 C C . THR A 1 85 ? 8.322 -11.260 6.552 1.00 76.12 85 THR A C 1
ATOM 652 O O . THR A 1 85 ? 8.235 -10.027 6.633 1.00 76.12 85 THR A O 1
ATOM 655 N N . PRO A 1 86 ? 8.170 -12.069 7.614 1.00 65.19 86 PRO A N 1
ATOM 656 C CA . PRO A 1 86 ? 8.149 -11.505 8.944 1.00 65.19 86 PRO A CA 1
ATOM 657 C C . PRO A 1 86 ? 9.430 -10.691 9.083 1.00 65.19 86 PRO A C 1
ATOM 659 O O . PRO A 1 86 ? 10.527 -11.184 8.808 1.00 65.19 86 PRO A O 1
ATOM 662 N N . VAL A 1 87 ? 9.291 -9.430 9.490 1.00 60.66 87 VAL A N 1
ATOM 663 C CA . VAL A 1 87 ? 10.403 -8.792 10.176 1.00 60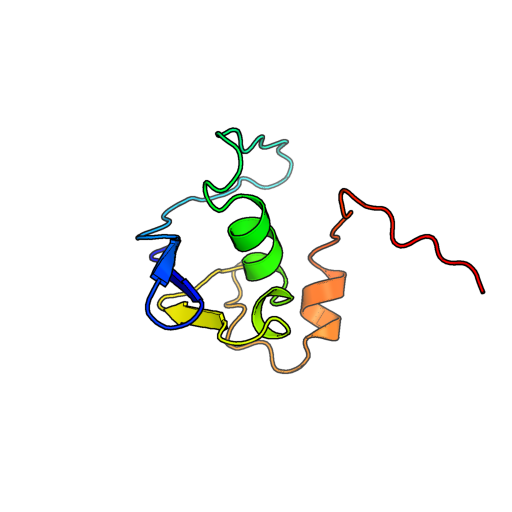.66 87 VAL A CA 1
ATOM 664 C C . VAL A 1 87 ? 10.514 -9.613 11.439 1.00 60.66 87 VAL A C 1
ATOM 666 O O . VAL A 1 87 ? 9.733 -9.446 12.375 1.00 60.66 87 VAL A O 1
ATOM 669 N N . ALA A 1 88 ? 11.403 -10.598 11.401 1.00 52.47 88 ALA A N 1
ATOM 670 C CA . ALA A 1 88 ? 11.883 -11.189 12.612 1.00 52.47 88 ALA A CA 1
ATOM 671 C C . ALA A 1 88 ? 12.426 -9.975 13.375 1.00 52.47 88 ALA A C 1
ATOM 673 O O . ALA A 1 88 ? 13.399 -9.349 12.964 1.00 52.47 88 ALA A O 1
ATOM 674 N N . LEU A 1 89 ? 11.725 -9.569 14.427 1.00 50.53 89 LEU A N 1
ATOM 675 C CA . LEU A 1 89 ? 12.410 -8.928 15.529 1.00 50.53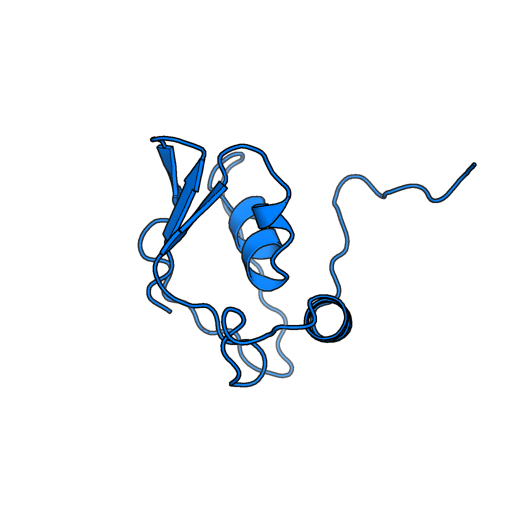 89 LEU A CA 1
ATOM 676 C C . LEU A 1 89 ? 13.295 -10.045 16.088 1.00 50.53 89 LEU A C 1
ATOM 678 O O . LEU A 1 89 ? 12.769 -10.941 16.750 1.00 50.53 89 LEU A O 1
ATOM 682 N N . PRO A 1 90 ? 14.556 -10.145 15.636 1.00 65.00 90 PRO A N 1
ATOM 683 C CA . PRO A 1 90 ? 15.610 -10.184 16.633 1.00 65.00 90 PRO A CA 1
ATOM 684 C C . PRO A 1 90 ? 16.926 -9.565 16.147 1.00 65.00 90 PRO A C 1
ATOM 686 O O . PRO A 1 90 ? 17.435 -9.952 15.097 1.00 65.00 90 PRO A O 1
ATOM 689 N N . LEU A 1 91 ? 17.493 -8.677 16.968 1.00 48.72 91 LEU A N 1
ATOM 690 C CA . LEU A 1 91 ? 18.905 -8.636 17.373 1.00 48.72 91 LEU A CA 1
ATOM 691 C C . LEU A 1 91 ? 18.986 -7.944 18.739 1.00 48.72 91 LEU A C 1
ATOM 693 O O . LEU A 1 91 ? 18.299 -6.910 18.900 1.00 48.72 91 LEU A O 1
#